Protein AF-A0A166YLJ1-F1 (afdb_monomer_lite)

Sequence (146 aa):
MNKVALLTSSTHEPGVTIRQRSDLIALFGPTFNLAVRFQRLVAVASSLLFVYGHLLATTTLTSTVVATRLLVAHSFYFFNATALALRKSLRLAWNSKEARRLRKKFFMEFATTILGPGGNMLIVLVFWPGWMLILGVLLFVRMLAG

Radius of gyration: 47.25 Å; chains: 1; bounding box: 95×51×121 Å

Foldseek 3Di:
DDDDDPDPPPPPDPPPPVVVVVVVCVVCVVVVVVVVVVVVVVVVVVVVCVVVVVVVVVVVVVVVVVVVVVVVVVCVVVVVVVVVVVVVVVVVVCPDPVVVVVVVVCVVVVVCCCVPPNVVVVVCVVPPCCVVVVVVVVVVVVVVVD

Secondary structure (DSSP, 8-state):
---------------SHHHHHHHHHHHHHHHHHHHHHHHHHHHHHHHHHHHHHHHHHHHHHHHHHHHHHHHHHHHHHHHHHHHHHHHHHHHHHHTSHHHHHHHHHHHHHHHHHHHSTHHHHHHHHHS-THHHHHHHHHHHHHHHT-

pLDDT: mean 76.62, std 13.89, range [36.5, 93.12]

Organism: NCBI:txid708197

Structure (mmCIF, N/CA/C/O backbone):
data_AF-A0A166YLJ1-F1
#
_entry.id   AF-A0A166YLJ1-F1
#
loop_
_atom_site.group_PDB
_atom_site.id
_atom_site.type_symbol
_atom_site.label_atom_id
_atom_site.label_alt_id
_atom_site.label_comp_id
_atom_site.label_asym_id
_atom_site.label_entity_id
_atom_site.label_seq_id
_atom_site.pdbx_PDB_ins_code
_atom_site.Cartn_x
_atom_site.Cartn_y
_atom_site.Cartn_z
_atom_site.occupancy
_atom_site.B_iso_or_equiv
_atom_site.auth_seq_id
_atom_site.auth_comp_id
_atom_site.auth_asym_id
_atom_site.auth_atom_id
_atom_site.pdbx_PDB_model_num
ATOM 1 N N . MET A 1 1 ? 55.273 -42.074 -88.399 1.00 43.31 1 MET A N 1
ATOM 2 C CA . MET A 1 1 ? 55.360 -42.116 -86.920 1.00 43.31 1 MET A CA 1
ATOM 3 C C . MET A 1 1 ? 55.454 -40.682 -86.410 1.00 43.31 1 MET A C 1
ATOM 5 O O . MET A 1 1 ? 56.077 -39.892 -87.104 1.00 43.31 1 MET A O 1
ATOM 9 N N . ASN A 1 2 ? 54.844 -40.400 -85.246 1.00 36.50 2 ASN A N 1
ATOM 10 C CA . ASN A 1 2 ? 54.596 -39.098 -84.573 1.00 36.50 2 ASN A CA 1
ATOM 11 C C . ASN A 1 2 ? 53.218 -38.507 -84.944 1.00 36.50 2 ASN A C 1
ATOM 13 O O . ASN A 1 2 ? 53.023 -38.074 -86.070 1.00 36.50 2 ASN A O 1
ATOM 17 N N . LYS A 1 3 ? 52.154 -38.679 -84.129 1.00 45.16 3 LYS A N 1
ATOM 18 C CA . LYS A 1 3 ? 51.865 -38.007 -82.831 1.00 45.16 3 LYS A CA 1
ATOM 19 C C . LYS A 1 3 ? 52.137 -36.501 -82.989 1.00 45.16 3 LYS A C 1
ATOM 21 O O . LYS A 1 3 ? 53.255 -36.133 -83.305 1.00 45.16 3 LYS A O 1
ATOM 26 N N . VAL A 1 4 ? 51.181 -35.593 -82.833 1.00 48.09 4 VAL A N 1
ATOM 27 C CA . VAL A 1 4 ? 50.552 -35.236 -81.558 1.00 48.09 4 VAL A CA 1
ATOM 28 C C . VAL A 1 4 ? 49.336 -34.347 -81.857 1.00 48.09 4 VAL A C 1
ATOM 30 O O . VAL A 1 4 ? 49.399 -33.450 -82.692 1.00 48.09 4 VAL A O 1
ATOM 33 N N . ALA A 1 5 ? 48.241 -34.611 -81.144 1.00 54.88 5 ALA A N 1
ATOM 34 C CA . ALA A 1 5 ? 47.062 -33.767 -81.052 1.00 54.88 5 ALA A CA 1
ATOM 35 C C . ALA A 1 5 ? 47.437 -32.364 -80.544 1.00 54.88 5 ALA A C 1
ATOM 37 O O . ALA A 1 5 ? 47.794 -32.197 -79.379 1.00 54.88 5 ALA A O 1
ATOM 38 N N . LEU A 1 6 ? 47.340 -31.354 -81.406 1.00 43.00 6 LEU A N 1
ATOM 39 C CA . LEU A 1 6 ? 47.349 -29.959 -80.980 1.00 43.00 6 LEU A CA 1
ATOM 40 C C . LEU A 1 6 ? 45.934 -29.601 -80.533 1.00 43.00 6 LEU A C 1
ATOM 42 O O . LEU A 1 6 ? 45.094 -29.149 -81.306 1.00 43.00 6 LEU A O 1
ATOM 46 N N . LEU A 1 7 ? 45.692 -29.889 -79.255 1.00 46.31 7 LEU A N 1
ATOM 47 C CA . LEU A 1 7 ? 44.625 -29.307 -78.459 1.00 46.31 7 LEU A CA 1
ATOM 48 C C . LEU A 1 7 ? 44.641 -27.796 -78.693 1.00 46.31 7 LEU A C 1
ATOM 50 O O . LEU A 1 7 ? 45.625 -27.118 -78.393 1.00 46.31 7 LEU A O 1
ATOM 54 N N . THR A 1 8 ? 43.552 -27.280 -79.248 1.00 50.25 8 THR A N 1
ATOM 55 C CA . THR A 1 8 ? 43.269 -25.853 -79.323 1.00 50.25 8 THR A CA 1
ATOM 56 C C . THR A 1 8 ? 43.169 -25.326 -77.893 1.00 50.25 8 THR A C 1
ATOM 58 O O . THR A 1 8 ? 42.120 -25.400 -77.253 1.00 50.25 8 THR A O 1
ATOM 61 N N . SER A 1 9 ? 44.300 -24.859 -77.366 1.00 42.72 9 SER A N 1
ATOM 62 C CA . SER A 1 9 ? 44.389 -24.099 -76.128 1.00 42.72 9 SER A CA 1
ATOM 63 C C . SER A 1 9 ? 43.589 -22.814 -76.314 1.00 42.72 9 SER A C 1
ATOM 65 O O . SER A 1 9 ? 44.045 -21.873 -76.958 1.00 42.72 9 SER A O 1
ATOM 67 N N . SER A 1 10 ? 42.370 -22.802 -75.781 1.00 43.38 10 SER A N 1
ATOM 68 C CA . SER A 1 10 ? 41.556 -21.606 -75.600 1.00 43.38 10 SER A CA 1
ATOM 69 C C . SER A 1 10 ? 42.304 -20.646 -74.674 1.00 43.38 10 SER A C 1
ATOM 71 O O . SER A 1 10 ? 42.206 -20.748 -73.451 1.00 43.38 10 SER A O 1
ATOM 73 N N . THR A 1 11 ? 43.051 -19.711 -75.255 1.00 44.69 11 THR A N 1
ATOM 74 C CA . THR A 1 11 ? 43.582 -18.536 -74.561 1.00 44.69 11 THR A CA 1
ATOM 75 C C . THR A 1 11 ? 42.408 -17.631 -74.196 1.00 44.69 11 THR A C 1
ATOM 77 O O . THR A 1 11 ? 42.073 -16.698 -74.917 1.00 44.69 11 THR A O 1
ATOM 80 N N . HIS A 1 12 ? 41.731 -17.945 -73.092 1.00 45.22 12 HIS A N 1
ATOM 81 C CA . HIS A 1 12 ? 40.787 -17.027 -72.475 1.00 45.22 12 HIS A CA 1
ATOM 82 C C . HIS A 1 12 ? 41.584 -16.150 -71.511 1.00 45.22 12 HIS A C 1
ATOM 84 O O . HIS A 1 12 ? 41.971 -16.588 -70.430 1.00 45.22 12 HIS A O 1
ATOM 90 N N . GLU A 1 13 ? 41.872 -14.918 -71.923 1.00 46.34 13 GLU A N 1
ATOM 91 C CA . GLU A 1 13 ? 42.492 -13.914 -71.061 1.00 46.34 13 GLU A CA 1
ATOM 92 C C . GLU A 1 13 ? 41.564 -13.628 -69.862 1.00 46.34 13 GLU A C 1
ATOM 94 O O . GLU A 1 13 ? 40.412 -13.224 -70.064 1.00 46.34 13 GLU A O 1
ATOM 99 N N . PRO A 1 14 ? 42.007 -13.804 -68.604 1.00 52.22 14 PRO A N 1
ATOM 100 C CA . PRO A 1 14 ? 41.252 -13.365 -67.437 1.00 52.22 14 PRO A CA 1
ATOM 101 C C . PRO A 1 14 ? 41.523 -11.869 -67.207 1.00 52.22 14 PRO A C 1
ATOM 103 O O . PRO A 1 14 ? 42.176 -11.483 -66.244 1.00 52.22 14 PRO A O 1
ATOM 106 N N . GLY A 1 15 ? 41.080 -11.017 -68.135 1.00 52.53 15 GLY A N 1
ATOM 107 C CA . GLY A 1 15 ? 41.439 -9.590 -68.145 1.00 52.53 15 GLY A CA 1
ATOM 108 C C . GLY A 1 15 ? 40.357 -8.605 -67.688 1.00 52.53 15 GLY A C 1
ATOM 109 O O . GLY A 1 15 ? 40.669 -7.443 -67.446 1.00 52.53 15 GLY A O 1
ATOM 110 N N . VAL A 1 16 ? 39.084 -9.010 -67.571 1.00 54.62 16 VAL A N 1
ATOM 111 C CA . VAL A 1 16 ? 37.972 -8.026 -67.617 1.00 54.62 16 VAL A CA 1
ATOM 112 C C . VAL A 1 16 ? 37.131 -7.920 -66.333 1.00 54.62 16 VAL A C 1
ATOM 114 O O . VAL A 1 16 ? 36.474 -6.906 -66.113 1.00 54.62 16 VAL A O 1
ATOM 117 N N . THR A 1 17 ? 37.188 -8.875 -65.401 1.00 54.00 17 THR A N 1
ATOM 118 C CA . THR A 1 17 ? 36.286 -8.859 -64.225 1.00 54.00 17 THR A CA 1
ATOM 119 C C . THR A 1 17 ? 36.759 -7.976 -63.062 1.00 54.00 17 THR A C 1
ATOM 121 O O . THR A 1 17 ? 35.948 -7.573 -62.226 1.00 54.00 17 THR A O 1
ATOM 124 N N . ILE A 1 18 ? 38.049 -7.626 -63.001 1.00 57.84 18 ILE A N 1
ATOM 125 C CA . ILE A 1 18 ? 38.613 -6.830 -61.895 1.00 57.84 18 ILE A CA 1
ATOM 126 C C . ILE A 1 18 ? 38.177 -5.361 -61.996 1.00 57.84 18 ILE A C 1
ATOM 128 O O . ILE A 1 18 ? 37.788 -4.769 -60.990 1.00 57.84 18 ILE A O 1
ATOM 132 N N . ARG A 1 19 ? 38.153 -4.795 -63.212 1.00 54.69 19 ARG A N 1
ATOM 133 C CA . ARG A 1 19 ? 37.840 -3.375 -63.448 1.00 54.69 19 ARG A CA 1
ATOM 134 C C . ARG A 1 19 ? 36.365 -3.034 -63.197 1.00 54.69 19 ARG A C 1
ATOM 136 O O . ARG A 1 19 ? 36.055 -2.001 -62.608 1.00 54.69 19 ARG A O 1
ATOM 143 N N . GLN A 1 20 ? 35.460 -3.941 -63.559 1.00 56.28 20 GLN A N 1
ATOM 144 C CA . GLN A 1 20 ? 34.022 -3.776 -63.335 1.00 56.28 20 GLN A CA 1
ATOM 145 C C . GLN A 1 20 ? 33.657 -3.858 -61.844 1.00 56.28 20 GLN A C 1
ATOM 147 O O . GLN A 1 20 ? 32.788 -3.132 -61.364 1.00 56.28 20 GLN A O 1
ATOM 152 N N . ARG A 1 21 ? 34.365 -4.700 -61.078 1.00 55.97 21 ARG A N 1
ATOM 153 C CA . ARG A 1 21 ? 34.197 -4.779 -59.623 1.00 55.97 21 ARG A CA 1
ATOM 154 C C . ARG A 1 21 ? 34.672 -3.498 -58.934 1.00 55.97 21 ARG A C 1
ATOM 156 O O . ARG A 1 21 ? 34.016 -3.048 -58.000 1.00 55.97 21 ARG A O 1
ATOM 163 N N . SER A 1 22 ? 35.767 -2.895 -59.396 1.00 60.28 22 SER A N 1
ATOM 164 C CA . SER A 1 22 ? 36.259 -1.621 -58.857 1.00 60.28 22 SER A CA 1
ATOM 165 C C . SER A 1 22 ? 35.328 -0.437 -59.136 1.00 60.28 22 SER A C 1
ATOM 167 O O . SER A 1 22 ? 35.163 0.382 -58.239 1.00 60.28 22 SER A O 1
ATOM 169 N N . ASP A 1 23 ? 34.653 -0.378 -60.290 1.00 63.97 23 ASP A N 1
ATOM 170 C CA . ASP A 1 23 ? 33.673 0.688 -60.579 1.00 63.97 23 ASP A CA 1
ATOM 171 C C . ASP A 1 23 ? 32.408 0.560 -59.721 1.00 63.97 23 ASP A C 1
ATOM 173 O O . ASP A 1 23 ? 31.900 1.552 -59.201 1.00 63.97 23 ASP A O 1
ATOM 177 N N . LEU A 1 24 ? 31.932 -0.668 -59.488 1.00 64.81 24 LEU A N 1
ATOM 178 C CA . LEU A 1 24 ? 30.820 -0.909 -58.566 1.00 64.81 24 LEU A CA 1
ATOM 179 C C . LEU A 1 24 ? 31.211 -0.566 -57.121 1.00 64.81 24 LEU A C 1
ATOM 181 O O . LEU A 1 24 ? 30.444 0.079 -56.414 1.00 64.81 24 LEU A O 1
ATOM 185 N N . ILE A 1 25 ? 32.418 -0.928 -56.679 1.00 66.19 25 ILE A N 1
ATOM 186 C CA . ILE A 1 25 ? 32.917 -0.554 -55.345 1.00 66.19 25 ILE A CA 1
ATOM 187 C C . ILE A 1 25 ? 33.106 0.969 -55.232 1.00 66.19 25 ILE A C 1
ATOM 189 O O . ILE A 1 25 ? 32.825 1.530 -54.175 1.00 66.19 25 ILE A O 1
ATOM 193 N N . ALA A 1 26 ? 33.518 1.654 -56.301 1.00 66.00 26 ALA A N 1
ATOM 194 C CA . ALA A 1 26 ? 33.640 3.111 -56.324 1.00 66.00 26 ALA A CA 1
ATOM 195 C C . ALA A 1 26 ? 32.272 3.817 -56.283 1.00 66.00 26 ALA A C 1
ATOM 197 O O . ALA A 1 26 ? 32.132 4.830 -55.598 1.00 66.00 26 ALA A O 1
ATOM 198 N N . LEU A 1 27 ? 31.253 3.263 -56.949 1.00 71.00 27 LEU A N 1
ATOM 199 C CA . LEU A 1 27 ? 29.887 3.796 -56.946 1.00 71.00 27 LEU A CA 1
ATOM 200 C C . LEU A 1 27 ? 29.158 3.535 -55.615 1.00 71.00 27 LEU A C 1
ATOM 202 O O . LEU A 1 27 ? 28.459 4.408 -55.100 1.00 71.00 27 LEU A O 1
ATOM 206 N N . PHE A 1 28 ? 29.325 2.339 -55.042 1.00 69.12 28 PHE A N 1
ATOM 207 C CA . PHE A 1 28 ? 28.654 1.932 -53.803 1.00 69.12 28 PHE A CA 1
ATOM 208 C C . PHE A 1 28 ? 29.431 2.295 -52.527 1.00 69.12 28 PHE A C 1
ATOM 210 O O . PHE A 1 28 ? 28.850 2.382 -51.448 1.00 69.12 28 PHE A O 1
ATOM 217 N N . GLY A 1 29 ? 30.737 2.543 -52.607 1.00 75.25 29 GLY A N 1
ATOM 218 C CA . GLY A 1 29 ? 31.564 2.925 -51.457 1.00 75.25 29 GLY A CA 1
ATOM 219 C C . GLY A 1 29 ? 31.026 4.137 -50.676 1.00 75.25 29 GLY A C 1
ATOM 220 O O . GLY A 1 29 ? 30.910 4.052 -49.448 1.00 75.25 29 GLY A O 1
ATOM 221 N N . PRO A 1 30 ? 30.633 5.243 -51.341 1.00 79.12 30 PRO A N 1
ATOM 222 C CA . PRO A 1 30 ? 30.051 6.411 -50.680 1.00 79.12 30 PRO A CA 1
ATOM 223 C C . PRO A 1 30 ? 28.716 6.111 -49.987 1.00 79.12 30 PRO A C 1
ATOM 225 O O . PRO A 1 30 ? 28.489 6.568 -48.865 1.00 79.12 30 PRO A O 1
ATOM 228 N N . THR A 1 31 ? 27.846 5.313 -50.616 1.00 80.06 31 THR A N 1
ATOM 229 C CA . THR A 1 31 ? 26.535 4.939 -50.061 1.00 80.06 31 THR A CA 1
ATOM 230 C C . THR A 1 31 ? 26.668 3.979 -48.882 1.00 80.06 31 THR A C 1
ATOM 232 O O . THR A 1 31 ? 25.995 4.177 -47.870 1.00 80.06 31 THR A O 1
ATOM 235 N N . PHE A 1 32 ? 27.596 3.018 -48.929 1.00 81.25 32 PHE A N 1
ATOM 236 C CA . PHE A 1 32 ? 27.924 2.174 -47.775 1.00 81.25 32 PHE A CA 1
ATOM 237 C C . PHE A 1 32 ? 28.507 2.984 -46.613 1.00 81.25 32 PHE A C 1
ATOM 239 O O . PHE A 1 32 ? 28.123 2.767 -45.465 1.00 81.25 32 PHE A O 1
ATOM 246 N N . ASN A 1 33 ? 29.386 3.954 -46.880 1.00 83.19 33 ASN A N 1
ATOM 247 C CA . ASN A 1 33 ? 29.939 4.816 -45.831 1.00 83.19 33 ASN A CA 1
ATOM 248 C C . ASN A 1 33 ? 28.833 5.640 -45.152 1.00 83.19 33 ASN A C 1
ATOM 250 O O . ASN A 1 33 ? 28.791 5.742 -43.925 1.00 83.19 33 ASN A O 1
ATOM 254 N N . LEU A 1 34 ? 27.889 6.163 -45.939 1.00 83.69 34 LEU A N 1
ATOM 255 C CA . LEU A 1 34 ? 26.718 6.870 -45.427 1.00 83.69 34 LEU A CA 1
ATOM 256 C C . LEU A 1 34 ? 25.827 5.949 -44.574 1.00 83.69 34 LEU A C 1
ATOM 258 O O . LEU A 1 34 ? 25.468 6.315 -43.455 1.00 83.69 34 LEU A O 1
ATOM 262 N N . ALA A 1 35 ? 25.532 4.738 -45.054 1.00 85.56 35 ALA A N 1
ATOM 263 C CA . ALA A 1 35 ? 24.737 3.750 -44.324 1.00 85.56 35 ALA A CA 1
ATOM 264 C C . ALA A 1 35 ? 25.391 3.354 -42.989 1.00 85.56 35 ALA A C 1
ATOM 266 O O . ALA A 1 35 ? 24.722 3.331 -41.957 1.00 85.56 35 ALA A O 1
ATOM 267 N N . VAL A 1 36 ? 26.710 3.138 -42.972 1.00 88.44 36 VAL A N 1
ATOM 268 C CA . VAL A 1 36 ? 27.469 2.825 -41.749 1.00 88.44 36 VAL A CA 1
ATOM 269 C C . VAL A 1 36 ? 27.458 3.999 -40.766 1.00 88.44 36 VAL A C 1
ATOM 271 O O . VAL A 1 36 ? 27.349 3.788 -39.556 1.00 88.44 36 VAL A O 1
ATOM 274 N N . ARG A 1 37 ? 27.527 5.246 -41.251 1.00 88.69 37 ARG A N 1
ATOM 275 C CA . ARG A 1 37 ? 27.404 6.442 -40.398 1.00 88.69 37 ARG A CA 1
ATOM 276 C C . ARG A 1 37 ? 26.017 6.547 -39.771 1.00 88.69 37 ARG A C 1
ATOM 278 O O . ARG A 1 37 ? 25.929 6.775 -38.566 1.00 88.69 37 ARG A O 1
ATOM 285 N N . PHE A 1 38 ? 24.956 6.327 -40.546 1.00 88.62 38 PHE A N 1
ATOM 286 C CA . PHE A 1 38 ? 23.592 6.299 -40.015 1.00 88.62 38 PHE A CA 1
ATOM 287 C C . PHE A 1 38 ? 23.396 5.163 -39.013 1.00 88.62 38 PHE A C 1
ATOM 289 O O . PHE A 1 38 ? 22.877 5.402 -37.927 1.00 88.62 38 PHE A O 1
ATOM 296 N N . GLN A 1 39 ? 23.887 3.961 -39.310 1.00 91.56 39 GLN A N 1
ATOM 297 C CA . GLN A 1 39 ? 23.826 2.832 -38.385 1.00 91.56 39 GLN A CA 1
ATOM 298 C C . GLN A 1 39 ? 24.571 3.130 -37.077 1.00 91.56 39 GLN A C 1
ATOM 300 O O . GLN A 1 39 ? 24.075 2.807 -36.000 1.00 91.56 39 GLN A O 1
ATOM 305 N N . ARG A 1 40 ? 25.727 3.804 -37.145 1.00 91.94 40 ARG A N 1
ATOM 306 C CA . ARG A 1 40 ? 26.473 4.236 -35.956 1.00 91.94 40 ARG A CA 1
ATOM 307 C C . ARG A 1 40 ? 25.712 5.297 -35.157 1.00 91.94 40 ARG A C 1
ATOM 309 O O . ARG A 1 40 ? 25.670 5.199 -33.936 1.00 91.94 40 ARG A O 1
ATOM 316 N N . LEU A 1 41 ? 25.098 6.279 -35.816 1.00 91.69 41 LEU A N 1
ATOM 317 C CA . LEU A 1 41 ? 24.283 7.301 -35.149 1.00 91.69 41 LEU A CA 1
ATOM 318 C C . LEU A 1 41 ? 23.060 6.689 -34.463 1.00 91.69 41 LEU A C 1
ATOM 320 O O . LEU A 1 41 ? 22.795 7.005 -33.307 1.00 91.69 41 LEU A O 1
ATOM 324 N N . VAL A 1 42 ? 22.363 5.773 -35.137 1.00 93.00 42 VAL A N 1
ATOM 325 C CA . VAL A 1 42 ? 21.225 5.039 -34.567 1.00 93.00 42 VAL A CA 1
ATOM 326 C C . VAL A 1 42 ? 21.675 4.183 -33.385 1.00 93.00 42 VAL A C 1
ATOM 328 O O . VAL A 1 42 ? 21.027 4.205 -32.343 1.00 93.00 42 VAL A O 1
ATOM 331 N N . ALA A 1 43 ? 22.814 3.494 -33.497 1.00 91.50 43 ALA A N 1
ATOM 332 C CA . ALA A 1 43 ? 23.368 2.709 -32.399 1.00 91.50 43 ALA A CA 1
ATOM 333 C C . ALA A 1 43 ? 23.679 3.585 -31.173 1.00 91.50 43 ALA A C 1
ATOM 335 O O . ALA A 1 43 ? 23.272 3.243 -30.064 1.00 91.50 43 ALA A O 1
ATOM 336 N N . VAL A 1 44 ? 24.316 4.745 -31.365 1.00 93.12 44 VAL A N 1
ATOM 337 C CA . VAL A 1 44 ? 24.617 5.693 -30.276 1.00 93.12 44 VAL A CA 1
ATOM 338 C C . VAL A 1 44 ? 23.343 6.302 -29.683 1.00 93.12 44 VAL A C 1
ATOM 340 O O . VAL A 1 44 ? 23.210 6.389 -28.467 1.00 93.12 44 VAL A O 1
ATOM 343 N N . ALA A 1 45 ? 22.375 6.689 -30.513 1.00 91.19 45 ALA A N 1
ATOM 344 C CA . ALA A 1 45 ? 21.103 7.222 -30.031 1.00 91.19 45 ALA A CA 1
ATOM 345 C C . ALA A 1 45 ? 20.325 6.174 -29.219 1.00 91.19 45 ALA A C 1
ATOM 347 O O . ALA A 1 45 ? 19.796 6.483 -28.151 1.00 91.19 45 ALA A O 1
ATOM 348 N N . SER A 1 46 ? 20.299 4.924 -29.690 1.00 90.00 46 SER A N 1
ATOM 349 C CA . SER A 1 46 ? 19.626 3.817 -29.005 1.00 90.00 46 SER A CA 1
ATOM 350 C C . SER A 1 46 ? 20.285 3.466 -27.669 1.00 90.00 46 SER A C 1
ATOM 352 O O . SER A 1 46 ? 19.579 3.244 -26.686 1.00 90.00 46 SER A O 1
ATOM 354 N N . SER A 1 47 ? 21.621 3.484 -27.592 1.00 89.69 47 SER A N 1
ATOM 355 C CA . SER A 1 47 ? 22.335 3.209 -26.343 1.00 89.69 47 SER A CA 1
ATOM 356 C C . SER A 1 47 ? 22.132 4.326 -25.322 1.00 89.69 47 SER A C 1
ATOM 358 O O . SER A 1 47 ? 21.886 4.039 -24.152 1.00 89.69 47 SER A O 1
ATOM 360 N N . LEU A 1 48 ? 22.140 5.589 -25.758 1.00 91.38 48 LEU A N 1
ATOM 361 C CA . LEU A 1 48 ? 21.826 6.727 -24.893 1.00 91.38 48 LEU A CA 1
ATOM 362 C C . LEU A 1 48 ? 20.389 6.650 -24.371 1.00 91.38 48 LEU A C 1
ATOM 364 O O . LEU A 1 48 ? 20.182 6.769 -23.166 1.00 91.38 48 LEU A O 1
ATOM 368 N N . LEU A 1 49 ? 19.406 6.387 -25.238 1.00 92.19 49 LEU A N 1
ATOM 369 C CA . LEU A 1 49 ? 18.008 6.208 -24.830 1.00 92.19 49 LEU A CA 1
ATOM 370 C C . LEU A 1 49 ? 17.849 5.082 -23.806 1.00 92.19 49 LEU A C 1
ATOM 372 O O . LEU A 1 49 ? 17.117 5.245 -22.831 1.00 92.19 49 LEU A O 1
ATOM 376 N N . PHE A 1 50 ? 18.558 3.968 -23.991 1.00 93.12 50 PHE A N 1
ATOM 377 C CA . PHE A 1 50 ? 18.520 2.854 -23.050 1.00 93.12 50 PHE A CA 1
ATOM 378 C C . PHE A 1 50 ? 19.108 3.233 -21.685 1.00 93.12 50 PHE A C 1
ATOM 380 O O . PHE A 1 50 ? 18.489 2.970 -20.655 1.00 93.12 50 PHE A O 1
ATOM 387 N N . VAL A 1 51 ? 20.264 3.905 -21.663 1.00 93.06 51 VAL A N 1
ATOM 388 C CA . VAL A 1 51 ? 20.908 4.350 -20.417 1.00 93.06 51 VAL A CA 1
ATOM 389 C C . VAL A 1 51 ? 20.047 5.383 -19.690 1.00 93.06 51 VAL A C 1
ATOM 391 O O . VAL A 1 51 ? 19.782 5.222 -18.499 1.00 93.06 51 VAL A O 1
ATOM 394 N N . TYR A 1 52 ? 19.556 6.410 -20.388 1.00 92.44 52 TYR A N 1
ATOM 395 C CA . TYR A 1 52 ? 18.686 7.425 -19.789 1.00 92.44 52 TYR A CA 1
ATOM 396 C C . TYR A 1 52 ? 17.355 6.838 -19.318 1.00 92.44 52 TYR A C 1
ATOM 398 O O . TYR A 1 52 ? 16.911 7.157 -18.216 1.00 92.44 52 TYR A O 1
ATOM 406 N N . GLY A 1 53 ? 16.745 5.948 -20.104 1.00 90.12 53 GLY A N 1
ATOM 407 C CA . GLY A 1 53 ? 15.524 5.246 -19.716 1.00 90.12 53 GLY A CA 1
ATOM 408 C C . GLY A 1 53 ? 15.730 4.393 -18.466 1.00 90.12 53 GLY A C 1
ATOM 409 O O . GLY A 1 53 ? 14.917 4.442 -17.545 1.00 90.12 53 GLY A O 1
ATOM 410 N N . HIS A 1 54 ? 16.851 3.673 -18.379 1.00 91.06 54 HIS A N 1
ATOM 411 C CA . HIS A 1 54 ? 17.191 2.873 -17.206 1.00 91.06 54 HIS A CA 1
ATOM 412 C C . HIS A 1 54 ? 17.455 3.738 -15.962 1.00 91.06 54 HIS A C 1
ATOM 414 O O . HIS A 1 54 ? 16.961 3.433 -14.875 1.00 91.06 54 HIS A O 1
ATOM 420 N N . LEU A 1 55 ? 18.176 4.852 -16.107 1.00 89.00 55 LEU A N 1
ATOM 421 C CA . LEU A 1 55 ? 18.399 5.808 -15.017 1.00 89.00 55 LEU A CA 1
ATOM 422 C C . LEU A 1 55 ? 17.087 6.450 -14.544 1.00 89.00 55 LEU A C 1
ATOM 424 O O . LEU A 1 55 ? 16.847 6.576 -13.343 1.00 89.00 55 LEU A O 1
ATOM 428 N N . LEU A 1 56 ? 16.193 6.808 -15.465 1.00 91.81 56 LEU A N 1
ATOM 429 C CA . LEU A 1 56 ? 14.889 7.365 -15.111 1.00 91.81 56 LEU A CA 1
ATOM 430 C C . LEU A 1 56 ? 14.004 6.321 -14.411 1.00 91.81 56 LEU A C 1
ATOM 432 O O . LEU A 1 56 ? 13.369 6.617 -13.401 1.00 91.81 56 LEU A O 1
ATOM 436 N N . ALA A 1 57 ? 13.997 5.076 -14.888 1.00 88.81 57 ALA A N 1
ATOM 437 C CA . ALA A 1 57 ? 13.249 3.989 -14.260 1.00 88.81 57 ALA A CA 1
ATOM 438 C C . ALA A 1 57 ? 13.764 3.687 -12.842 1.00 88.81 57 ALA A C 1
ATOM 440 O O . ALA A 1 57 ? 12.987 3.562 -11.901 1.00 88.81 57 ALA A O 1
ATOM 441 N N . THR A 1 58 ? 15.079 3.624 -12.649 1.00 86.94 58 THR A N 1
ATOM 442 C CA . THR A 1 58 ? 15.673 3.350 -11.329 1.00 86.94 58 THR A CA 1
ATOM 443 C C . THR A 1 58 ? 15.454 4.496 -10.336 1.00 86.94 58 THR A C 1
ATOM 445 O O . THR A 1 58 ? 15.128 4.253 -9.171 1.00 86.94 58 THR A O 1
ATOM 448 N N . THR A 1 59 ? 15.550 5.751 -10.778 1.00 86.81 59 THR A N 1
ATOM 449 C CA . THR A 1 59 ? 15.280 6.930 -9.928 1.00 86.81 59 THR A CA 1
ATOM 450 C C . THR A 1 59 ? 13.797 7.075 -9.570 1.00 86.81 59 THR A C 1
ATOM 452 O O . THR A 1 59 ? 13.451 7.387 -8.427 1.00 86.81 59 THR A O 1
ATOM 455 N N . THR A 1 60 ? 12.889 6.784 -10.501 1.00 86.31 60 THR A N 1
ATOM 456 C CA . THR A 1 60 ? 11.441 6.760 -10.223 1.00 86.31 60 THR A CA 1
ATOM 457 C C . THR A 1 60 ? 11.053 5.600 -9.303 1.00 86.31 60 THR A C 1
ATOM 459 O O . THR A 1 60 ? 10.295 5.794 -8.354 1.00 86.31 60 THR A O 1
ATOM 462 N N . LEU A 1 61 ? 11.623 4.406 -9.481 1.00 83.50 61 LEU A N 1
ATOM 463 C CA . LEU A 1 61 ? 11.380 3.273 -8.579 1.00 83.50 61 LEU A CA 1
ATOM 464 C C . LEU A 1 61 ? 11.905 3.537 -7.161 1.00 83.50 61 LEU A C 1
ATOM 466 O O . LEU A 1 61 ? 11.215 3.282 -6.179 1.00 83.50 61 LEU A O 1
ATOM 470 N N . THR A 1 62 ? 13.103 4.097 -7.022 1.00 84.62 62 THR A N 1
ATOM 471 C CA . THR A 1 62 ? 13.656 4.425 -5.696 1.00 84.62 62 THR A CA 1
ATOM 472 C C . THR A 1 62 ? 12.860 5.523 -4.991 1.00 84.62 62 THR A C 1
ATOM 474 O O . THR A 1 62 ? 12.520 5.371 -3.817 1.00 84.62 62 THR A O 1
ATOM 477 N N . SER A 1 63 ? 12.492 6.594 -5.697 1.00 81.25 63 SER A N 1
ATOM 478 C CA . SER A 1 63 ? 11.672 7.673 -5.125 1.00 81.25 63 SER A CA 1
ATOM 479 C C . SER A 1 63 ? 10.266 7.206 -4.738 1.00 81.25 63 SER A C 1
ATOM 481 O O . SER A 1 63 ? 9.793 7.542 -3.650 1.00 81.25 63 SER A O 1
ATOM 483 N N . THR A 1 64 ? 9.619 6.371 -5.555 1.00 83.50 64 THR A N 1
ATOM 484 C CA . THR A 1 64 ? 8.301 5.794 -5.233 1.00 83.50 64 THR A CA 1
ATOM 485 C C . THR A 1 64 ? 8.359 4.858 -4.027 1.00 83.50 64 THR A C 1
ATOM 487 O O . THR A 1 64 ? 7.469 4.918 -3.176 1.00 83.50 64 THR A O 1
ATOM 490 N N . VAL A 1 65 ? 9.416 4.051 -3.879 1.00 87.88 65 VAL A N 1
ATOM 491 C CA . VAL A 1 65 ? 9.622 3.197 -2.693 1.00 87.88 65 VAL A CA 1
ATOM 492 C C . VAL A 1 65 ? 9.828 4.032 -1.426 1.00 87.88 65 VAL A C 1
ATOM 494 O O . VAL A 1 65 ? 9.274 3.709 -0.373 1.00 87.88 65 VAL A O 1
ATOM 497 N N . VAL A 1 66 ? 10.590 5.125 -1.496 1.00 87.06 66 VAL A N 1
ATOM 498 C CA . VAL A 1 66 ? 10.780 6.020 -0.342 1.00 87.06 66 VAL A CA 1
ATOM 499 C C . VAL A 1 66 ? 9.469 6.720 0.027 1.00 87.06 66 VAL A C 1
ATOM 501 O O . VAL A 1 66 ? 9.081 6.713 1.197 1.00 87.06 66 VAL A O 1
ATOM 504 N N . ALA A 1 67 ? 8.748 7.261 -0.959 1.00 83.88 67 ALA A N 1
ATOM 505 C CA . ALA A 1 67 ? 7.470 7.935 -0.743 1.00 83.88 67 ALA A CA 1
ATOM 506 C C . ALA A 1 67 ? 6.410 6.992 -0.151 1.00 83.88 67 ALA A C 1
ATOM 508 O O . ALA A 1 67 ? 5.728 7.353 0.808 1.00 83.88 67 ALA A O 1
ATOM 509 N N . THR A 1 68 ? 6.306 5.761 -0.662 1.00 84.50 68 THR A N 1
ATOM 510 C CA . THR A 1 68 ? 5.380 4.752 -0.121 1.00 84.50 68 THR A CA 1
ATOM 511 C C . THR A 1 68 ? 5.740 4.352 1.304 1.00 84.50 68 THR A C 1
ATOM 513 O O . THR A 1 68 ? 4.848 4.271 2.145 1.00 84.50 68 THR A O 1
ATOM 516 N N . ARG A 1 69 ? 7.026 4.175 1.634 1.00 85.81 69 ARG A N 1
ATOM 517 C CA . ARG A 1 69 ? 7.449 3.889 3.017 1.00 85.81 69 ARG A CA 1
ATOM 518 C C . ARG A 1 69 ? 7.108 5.026 3.980 1.00 85.81 69 ARG A C 1
ATOM 520 O O . ARG A 1 69 ? 6.613 4.756 5.073 1.00 85.81 69 ARG A O 1
ATOM 527 N N . LEU A 1 70 ? 7.329 6.276 3.575 1.00 87.81 70 LEU A N 1
ATOM 528 C CA . LEU A 1 70 ? 6.966 7.448 4.378 1.00 87.81 70 LEU A CA 1
ATOM 529 C C . LEU A 1 70 ? 5.452 7.549 4.576 1.00 87.81 70 LEU A C 1
ATOM 531 O O . LEU A 1 70 ? 4.999 7.778 5.697 1.00 87.81 70 LEU A O 1
ATOM 535 N N . LEU A 1 71 ? 4.669 7.314 3.521 1.00 86.44 71 LEU A N 1
ATOM 536 C CA . LEU A 1 71 ? 3.211 7.315 3.595 1.00 86.44 71 LEU A CA 1
ATOM 537 C C . LEU A 1 71 ? 2.692 6.207 4.520 1.00 86.44 71 LEU A C 1
ATOM 539 O O . LEU A 1 71 ? 1.831 6.467 5.358 1.00 86.44 71 LEU A O 1
ATOM 543 N N . VAL A 1 72 ? 3.242 4.993 4.423 1.00 87.50 72 VAL A N 1
ATOM 544 C CA . VAL A 1 72 ? 2.878 3.872 5.302 1.00 87.50 72 VAL A CA 1
ATOM 545 C C . VAL A 1 72 ? 3.212 4.202 6.753 1.00 87.50 72 VAL A C 1
ATOM 547 O O . VAL A 1 72 ? 2.336 4.080 7.608 1.00 87.50 72 VAL A O 1
ATOM 550 N N . ALA A 1 73 ? 4.419 4.698 7.036 1.00 86.81 73 ALA A N 1
ATOM 551 C CA . ALA A 1 73 ? 4.796 5.105 8.386 1.00 86.81 73 ALA A CA 1
ATOM 552 C C . ALA A 1 73 ? 3.849 6.188 8.926 1.00 86.81 73 ALA A C 1
ATOM 554 O O . ALA A 1 73 ? 3.276 6.030 10.005 1.00 86.81 73 ALA A O 1
ATOM 555 N N . HIS A 1 74 ? 3.611 7.249 8.153 1.00 85.88 74 HIS A N 1
ATOM 556 C CA . HIS A 1 74 ? 2.729 8.343 8.551 1.00 85.88 74 HIS A CA 1
ATOM 557 C C . HIS A 1 74 ? 1.285 7.871 8.777 1.00 85.88 74 HIS A C 1
ATOM 559 O O . HIS A 1 74 ? 0.654 8.247 9.766 1.00 85.88 74 HIS A O 1
ATOM 565 N N . SER A 1 75 ? 0.764 7.011 7.900 1.00 80.38 75 SER A N 1
ATOM 566 C CA . SER A 1 75 ? -0.577 6.438 8.036 1.00 80.38 75 SER A CA 1
ATOM 567 C C . SER A 1 75 ? -0.697 5.567 9.287 1.00 80.38 75 SER A C 1
ATOM 569 O O . SER A 1 75 ? -1.690 5.666 10.001 1.00 80.38 75 SER A O 1
ATOM 571 N N . PHE A 1 76 ? 0.339 4.791 9.618 1.00 84.94 76 PHE A N 1
ATOM 572 C CA . PHE A 1 76 ? 0.375 3.963 10.820 1.00 84.94 76 PHE A CA 1
ATOM 573 C C . PHE A 1 76 ? 0.402 4.814 12.094 1.00 84.94 76 PHE A C 1
ATOM 575 O O . PHE A 1 76 ? -0.356 4.549 13.030 1.00 84.94 76 PHE A O 1
ATOM 582 N N . TYR A 1 77 ? 1.220 5.871 12.128 1.00 84.25 77 TYR A N 1
ATOM 583 C CA . TYR A 1 77 ? 1.245 6.807 13.255 1.00 84.25 77 TYR A CA 1
ATOM 584 C C . TYR A 1 77 ? -0.095 7.530 13.420 1.00 84.25 77 TYR A C 1
ATOM 586 O O . TYR A 1 77 ? -0.631 7.572 14.530 1.00 84.25 77 TYR A O 1
ATOM 594 N N . PHE A 1 78 ? -0.670 8.043 12.329 1.00 86.69 78 PHE A N 1
ATOM 595 C CA . PHE A 1 78 ? -1.960 8.731 12.357 1.00 86.69 78 PHE A CA 1
ATOM 596 C C . PHE A 1 78 ? -3.100 7.799 12.782 1.00 86.69 78 PHE A C 1
ATOM 598 O O . PHE A 1 78 ? -3.908 8.165 13.639 1.00 86.69 78 PHE A O 1
ATOM 605 N N . PHE A 1 79 ? -3.146 6.578 12.243 1.00 84.25 79 PHE A N 1
ATOM 606 C CA . PHE A 1 79 ? -4.161 5.581 12.583 1.00 84.25 79 PHE A CA 1
ATOM 607 C C . PHE A 1 79 ? -4.065 5.152 14.046 1.00 84.25 79 PHE A C 1
ATOM 609 O O . PHE A 1 79 ? -5.073 5.092 14.744 1.00 84.25 79 PHE A O 1
ATOM 616 N N . ASN A 1 80 ? -2.858 4.915 14.560 1.00 79.44 80 ASN A N 1
ATOM 617 C CA . ASN A 1 80 ? -2.692 4.564 15.968 1.00 79.44 80 ASN A CA 1
ATOM 618 C C . ASN A 1 80 ? -3.061 5.724 16.893 1.00 79.44 80 ASN A C 1
ATOM 620 O O . ASN A 1 80 ? -3.736 5.502 17.898 1.00 79.44 80 ASN A O 1
ATOM 624 N N . ALA A 1 81 ? -2.670 6.955 16.554 1.00 82.12 81 ALA A N 1
ATOM 625 C CA . ALA A 1 81 ? -3.027 8.137 17.332 1.00 82.12 81 ALA A CA 1
ATOM 626 C C . ALA A 1 81 ? -4.549 8.349 17.374 1.00 82.12 81 ALA A C 1
ATOM 628 O O . ALA A 1 81 ? -5.120 8.529 18.453 1.00 82.12 81 ALA A O 1
ATOM 629 N N . THR A 1 82 ? -5.220 8.254 16.224 1.00 83.12 82 THR A N 1
ATOM 630 C CA . THR A 1 82 ? -6.685 8.354 16.136 1.00 83.12 82 THR A CA 1
ATOM 631 C C . THR A 1 82 ? -7.374 7.191 16.842 1.00 83.12 82 THR A C 1
ATOM 633 O O . THR A 1 82 ? -8.289 7.433 17.624 1.00 83.12 82 THR A O 1
ATOM 636 N N . ALA A 1 83 ? -6.908 5.950 16.683 1.00 84.25 83 ALA A N 1
ATOM 637 C CA . ALA A 1 83 ? -7.453 4.791 17.389 1.00 84.25 83 ALA A CA 1
ATOM 638 C C . ALA A 1 83 ? -7.294 4.906 18.915 1.00 84.25 83 ALA A C 1
ATOM 640 O O . ALA A 1 83 ? -8.215 4.571 19.661 1.00 84.25 83 ALA A O 1
ATOM 641 N N . LEU A 1 84 ? -6.155 5.4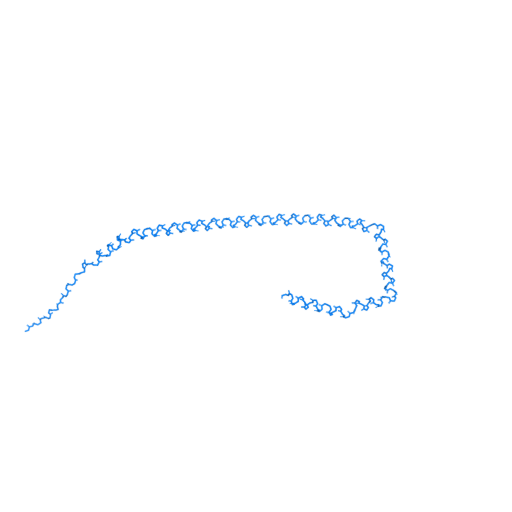07 19.404 1.00 85.50 84 LEU A N 1
ATOM 642 C CA . LEU A 1 84 ? -5.926 5.682 20.827 1.00 85.50 84 LEU A CA 1
ATOM 643 C C . LEU A 1 84 ? -6.848 6.790 21.343 1.00 85.50 84 LEU A C 1
ATOM 645 O O . LEU A 1 84 ? -7.418 6.643 22.427 1.00 85.50 84 LEU A O 1
ATOM 649 N N . ALA A 1 85 ? -7.026 7.868 20.578 1.00 84.12 85 ALA A N 1
ATOM 650 C CA . ALA A 1 85 ? -7.945 8.951 20.917 1.00 84.12 85 ALA A CA 1
ATOM 651 C C . ALA A 1 85 ? -9.399 8.458 20.966 1.00 84.12 85 ALA A C 1
ATOM 653 O O . ALA A 1 85 ? -10.092 8.707 21.954 1.00 84.12 85 ALA A O 1
ATOM 654 N N . LEU A 1 86 ? -9.824 7.675 19.969 1.00 85.12 86 LEU A N 1
ATOM 655 C CA . LEU A 1 86 ? -11.150 7.062 19.924 1.00 85.12 86 LEU A CA 1
ATOM 656 C C . LEU A 1 86 ? -11.351 6.103 21.096 1.00 85.12 86 LEU A C 1
ATOM 658 O O . LEU A 1 86 ? -12.377 6.132 21.759 1.00 85.12 86 LEU A O 1
ATOM 662 N N . ARG A 1 87 ? -10.358 5.264 21.409 1.00 82.00 87 ARG A N 1
ATOM 663 C CA . ARG A 1 87 ? -10.418 4.359 22.566 1.00 82.00 87 ARG A CA 1
ATOM 664 C C . ARG A 1 87 ? -10.511 5.123 23.878 1.00 82.00 87 ARG A C 1
ATOM 666 O O . ARG A 1 87 ? -11.221 4.677 24.775 1.00 82.00 87 ARG A O 1
ATOM 673 N N . LYS A 1 88 ? -9.805 6.248 24.016 1.00 82.69 88 LYS A N 1
ATOM 674 C CA . LYS A 1 88 ? -9.914 7.113 25.197 1.00 82.69 88 LYS A CA 1
ATOM 675 C C . LYS A 1 88 ? -11.307 7.732 25.297 1.00 82.69 88 LYS A C 1
ATOM 677 O O . LYS A 1 88 ? -11.903 7.642 26.368 1.00 82.69 88 LYS A O 1
ATOM 682 N N . SER A 1 89 ? -11.850 8.288 24.214 1.00 79.75 89 SER A N 1
ATOM 683 C CA . SER A 1 89 ? -13.199 8.871 24.215 1.00 79.75 89 SER A CA 1
ATOM 684 C C . SER A 1 89 ? -14.277 7.814 24.457 1.00 79.75 89 SER A C 1
ATOM 686 O O . SER A 1 89 ? -15.139 8.013 25.308 1.00 79.75 89 SER A O 1
ATOM 688 N N . LEU A 1 90 ? -14.167 6.644 23.824 1.00 82.88 90 LEU A N 1
ATOM 689 C CA . LEU A 1 90 ? -15.020 5.481 24.069 1.00 82.88 90 LEU A CA 1
ATOM 690 C C . LEU A 1 90 ? -14.916 5.006 25.514 1.00 82.88 90 LEU A C 1
ATOM 692 O O . LEU A 1 90 ? -15.937 4.721 26.119 1.00 82.88 90 LEU A O 1
ATOM 696 N N . ARG A 1 91 ? -13.719 4.948 26.107 1.00 80.25 91 ARG A N 1
ATOM 697 C CA . ARG A 1 91 ? -13.546 4.554 27.515 1.00 80.25 91 ARG A CA 1
ATOM 698 C C . ARG A 1 91 ? -14.191 5.562 28.464 1.00 80.25 91 ARG A C 1
ATOM 700 O O . ARG A 1 91 ? -14.811 5.157 29.445 1.00 80.25 91 ARG A O 1
ATOM 707 N N . LEU A 1 92 ? -14.070 6.856 28.174 1.00 80.56 92 LEU A N 1
ATOM 708 C CA . LEU A 1 92 ? -14.730 7.915 28.940 1.00 80.56 92 LEU A CA 1
ATOM 709 C C . LEU A 1 92 ? -16.257 7.826 28.803 1.00 80.56 92 LEU A C 1
ATOM 711 O O . LEU A 1 92 ? -16.959 7.811 29.814 1.00 80.56 92 LEU A O 1
ATOM 715 N N . ALA A 1 93 ? -16.765 7.657 27.582 1.00 81.00 93 ALA A N 1
ATOM 716 C CA . ALA A 1 93 ? -18.185 7.442 27.313 1.00 81.00 93 ALA A CA 1
ATOM 717 C C . ALA A 1 93 ? -18.708 6.146 27.964 1.00 81.00 93 ALA A C 1
ATOM 719 O O . ALA A 1 93 ? -19.798 6.129 28.532 1.00 81.00 93 ALA A O 1
ATOM 720 N N . TRP A 1 94 ? -17.911 5.077 27.973 1.00 79.56 94 TRP A N 1
ATOM 721 C CA . TRP A 1 94 ? -18.232 3.784 28.588 1.00 79.56 94 TRP A CA 1
ATOM 722 C C . TRP A 1 94 ? -18.269 3.833 30.120 1.00 79.56 94 TRP A C 1
ATOM 724 O O . TRP A 1 94 ? -19.025 3.096 30.763 1.00 79.56 94 TRP A O 1
ATOM 734 N N . ASN A 1 95 ? -17.468 4.719 30.717 1.00 79.56 95 ASN A N 1
ATOM 735 C CA . ASN A 1 95 ? -17.472 4.991 32.153 1.00 79.56 95 ASN A CA 1
ATOM 736 C C . ASN A 1 95 ? -18.567 5.979 32.583 1.00 79.56 95 ASN A C 1
ATOM 738 O O . ASN A 1 95 ? -18.728 6.213 33.784 1.00 79.56 95 ASN A O 1
ATOM 742 N N . SER A 1 96 ? -19.347 6.523 31.645 1.00 82.31 96 SER A N 1
ATOM 743 C CA . SER A 1 96 ? -20.479 7.393 31.962 1.00 82.31 96 SER A CA 1
ATOM 744 C C . SER A 1 96 ? -21.579 6.660 32.746 1.00 82.31 96 SER A C 1
ATOM 746 O O . SER A 1 96 ? -21.739 5.433 32.682 1.00 82.31 96 SER A O 1
ATOM 748 N N . LYS A 1 97 ? -22.376 7.433 33.497 1.00 79.88 97 LYS A N 1
ATOM 749 C CA . LYS A 1 97 ? -23.524 6.911 34.257 1.00 79.88 97 LYS A CA 1
ATOM 750 C C . LYS A 1 97 ? -24.562 6.255 33.338 1.00 79.88 97 LYS A C 1
ATOM 752 O O . LYS A 1 97 ? -25.123 5.227 33.714 1.00 79.88 97 LYS A O 1
ATOM 757 N N . GLU A 1 98 ? -24.743 6.783 32.130 1.00 78.75 98 GLU A N 1
ATOM 758 C CA . GLU A 1 98 ? -25.679 6.252 31.136 1.00 78.75 98 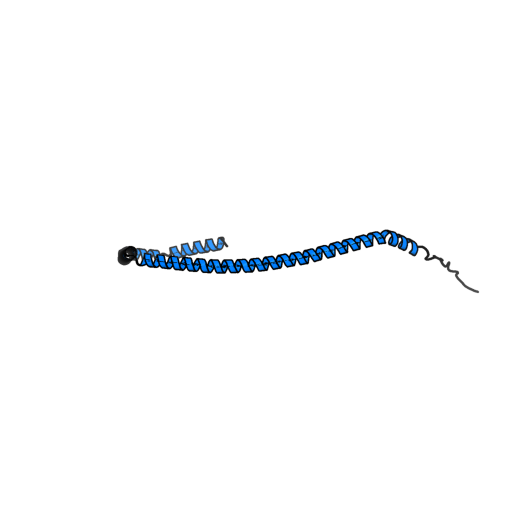GLU A CA 1
ATOM 759 C C . GLU A 1 98 ? -25.232 4.894 30.587 1.00 78.75 98 GLU A C 1
ATOM 761 O O . GLU A 1 98 ? -26.014 3.947 30.592 1.00 78.75 98 GLU A O 1
ATOM 766 N N . ALA A 1 99 ? -23.950 4.721 30.251 1.00 75.38 99 ALA A N 1
ATOM 767 C CA . ALA A 1 99 ? -23.421 3.419 29.829 1.00 75.38 99 ALA A CA 1
ATOM 768 C C . ALA A 1 99 ? -23.488 2.358 30.947 1.00 75.38 99 ALA A C 1
ATOM 770 O O . ALA A 1 99 ? -23.672 1.164 30.688 1.00 75.38 99 ALA A O 1
ATOM 771 N N . ARG A 1 100 ? -23.365 2.768 32.219 1.00 80.62 100 ARG A N 1
ATOM 772 C CA . ARG A 1 100 ? -23.556 1.871 33.373 1.00 80.62 100 ARG A CA 1
ATOM 773 C C . ARG A 1 100 ? -25.027 1.482 33.559 1.00 80.62 100 ARG A C 1
ATOM 775 O O . ARG A 1 100 ? -25.300 0.324 33.876 1.00 80.62 100 ARG A O 1
ATOM 782 N N . ARG A 1 101 ? -25.962 2.417 33.358 1.00 82.50 101 ARG A N 1
ATOM 783 C CA . ARG A 1 101 ? -27.412 2.154 33.390 1.00 82.50 101 ARG A CA 1
ATOM 784 C C . ARG A 1 101 ? -27.838 1.239 32.250 1.00 82.50 101 ARG A C 1
ATOM 786 O O . ARG A 1 101 ? -28.492 0.238 32.521 1.00 82.50 101 ARG A O 1
ATOM 793 N N . LEU A 1 102 ? -27.393 1.523 31.027 1.00 82.31 102 LEU A N 1
ATOM 794 C CA . LEU A 1 102 ? -27.617 0.667 29.864 1.00 82.31 102 LEU A CA 1
ATOM 795 C C . LEU A 1 102 ? -27.095 -0.742 30.117 1.00 82.31 102 LEU A C 1
ATOM 797 O O . LEU A 1 102 ? -27.843 -1.683 29.917 1.00 82.31 102 LEU A O 1
ATOM 801 N N . ARG A 1 103 ? -25.880 -0.911 30.659 1.00 81.56 103 ARG A N 1
ATOM 802 C CA . ARG A 1 103 ? -25.381 -2.247 31.033 1.00 81.56 103 ARG A CA 1
ATOM 803 C C . ARG A 1 103 ? -26.291 -2.963 32.015 1.00 81.56 103 ARG A C 1
ATOM 805 O O . ARG A 1 103 ? -26.609 -4.118 31.785 1.00 81.56 103 ARG A O 1
ATOM 812 N N . LYS A 1 104 ? -26.708 -2.309 33.101 1.00 82.75 104 LYS A N 1
ATOM 813 C CA . LYS A 1 104 ? -27.609 -2.941 34.077 1.00 82.75 104 LYS A CA 1
ATOM 814 C C . LYS A 1 104 ? -28.956 -3.302 33.452 1.00 82.75 104 LYS A C 1
ATOM 816 O O . LYS A 1 104 ? -29.468 -4.373 33.740 1.00 82.75 104 LYS A O 1
ATOM 821 N N . LYS A 1 105 ? -29.490 -2.442 32.581 1.00 84.25 105 LYS A N 1
ATOM 822 C CA . LYS A 1 105 ? -30.740 -2.686 31.859 1.00 84.25 105 LYS A CA 1
ATOM 823 C C . LYS A 1 105 ? -30.600 -3.840 30.868 1.00 84.25 105 LYS A C 1
ATOM 825 O O . LYS A 1 105 ? -31.399 -4.756 30.930 1.00 84.25 105 LYS A O 1
ATOM 830 N N . PHE A 1 106 ? -29.536 -3.862 30.067 1.00 81.69 106 PHE A N 1
ATOM 831 C CA . PHE A 1 106 ? -29.214 -4.974 29.175 1.00 81.69 106 PHE A CA 1
ATOM 832 C C . PHE A 1 106 ? -28.985 -6.271 29.938 1.00 81.69 106 PHE A C 1
ATOM 834 O O . PHE A 1 106 ? -29.496 -7.289 29.517 1.00 81.69 106 PHE A O 1
ATOM 841 N N . PHE A 1 107 ? -28.261 -6.268 31.061 1.00 79.94 107 PHE A N 1
ATOM 842 C CA . PHE A 1 107 ? -28.092 -7.473 31.877 1.00 79.94 107 PHE A CA 1
ATOM 843 C C . PHE A 1 107 ? -29.413 -7.942 32.480 1.00 79.94 107 PHE A C 1
ATOM 845 O O . PHE A 1 107 ? -29.644 -9.142 32.524 1.00 79.94 107 PHE A O 1
ATOM 852 N N . MET A 1 108 ? -30.277 -7.023 32.916 1.00 81.25 108 MET A N 1
ATOM 853 C CA . MET A 1 108 ? -31.605 -7.363 33.421 1.00 81.25 108 MET A CA 1
ATOM 854 C C . MET A 1 108 ? -32.470 -7.947 32.306 1.00 81.25 108 MET A C 1
ATOM 856 O O . MET A 1 108 ? -33.015 -9.021 32.485 1.00 81.25 108 MET A O 1
ATOM 860 N N . GLU A 1 109 ? -32.544 -7.287 31.149 1.00 78.81 109 GLU A N 1
ATOM 861 C CA . GLU A 1 109 ? -33.300 -7.745 29.981 1.00 78.81 109 GLU A CA 1
ATOM 862 C C . GLU A 1 109 ? -32.732 -9.043 29.410 1.00 78.81 109 GLU A C 1
ATOM 864 O O . GLU A 1 109 ? -33.484 -9.922 29.027 1.00 78.81 109 GLU A O 1
ATOM 869 N N . PHE A 1 110 ? -31.415 -9.219 29.392 1.00 74.38 110 PHE A N 1
ATOM 870 C CA . PHE A 1 110 ? -30.766 -10.448 28.945 1.00 74.38 110 PHE A CA 1
ATOM 871 C C . PHE A 1 110 ? -31.004 -11.583 29.939 1.00 74.38 110 PHE A C 1
ATOM 873 O O . PHE A 1 110 ? -31.360 -12.683 29.533 1.00 74.38 110 PHE A O 1
ATOM 880 N N . ALA A 1 111 ? -30.888 -11.317 31.242 1.00 76.56 111 ALA A N 1
ATOM 881 C CA . ALA A 1 111 ? -31.203 -12.293 32.276 1.00 76.56 111 ALA A CA 1
ATOM 882 C C . ALA A 1 111 ? -32.688 -12.669 32.256 1.00 76.56 111 ALA A C 1
ATOM 884 O O . ALA A 1 111 ? -32.996 -13.849 32.338 1.0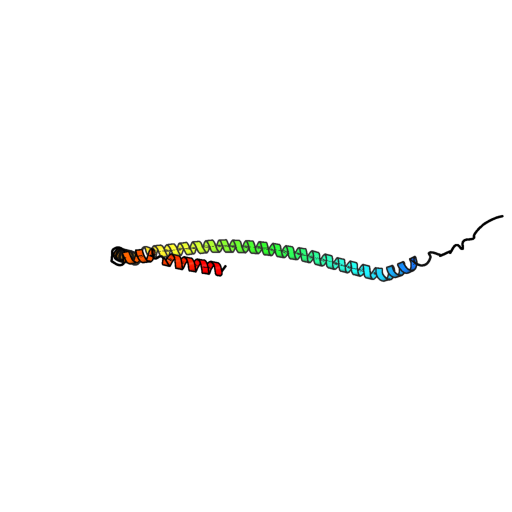0 76.56 111 ALA A O 1
ATOM 885 N N . THR A 1 112 ? -33.611 -11.718 32.087 1.00 72.81 112 THR A N 1
ATOM 886 C CA . THR A 1 112 ? -35.048 -12.016 31.978 1.00 72.81 112 THR A CA 1
ATOM 887 C C . THR A 1 112 ? -35.409 -12.652 30.643 1.00 72.81 112 THR A C 1
ATOM 889 O O . THR A 1 112 ? -36.319 -13.470 30.602 1.00 72.81 112 THR A O 1
ATOM 892 N N . THR A 1 113 ? -34.691 -12.350 29.562 1.00 69.31 113 THR A N 1
ATOM 893 C CA . THR A 1 113 ? -34.892 -13.018 28.271 1.00 69.31 113 THR A CA 1
ATOM 894 C C . THR A 1 113 ? -34.355 -14.443 28.315 1.00 69.31 113 THR A C 1
ATOM 896 O O . THR A 1 113 ? -34.982 -15.305 27.728 1.00 69.31 113 THR A O 1
ATOM 899 N N . ILE A 1 114 ? -33.265 -14.725 29.037 1.00 67.69 114 ILE A N 1
ATOM 900 C CA . ILE A 1 114 ? -32.675 -16.072 29.151 1.00 67.69 114 ILE A CA 1
ATOM 901 C C . ILE A 1 114 ? -33.343 -16.935 30.228 1.00 67.69 114 ILE A C 1
ATOM 903 O O . ILE A 1 114 ? -33.516 -18.130 30.012 1.00 67.69 114 ILE A O 1
ATOM 907 N N . LEU A 1 115 ? -33.716 -16.374 31.382 1.00 68.25 115 LEU A N 1
ATOM 908 C CA . LEU A 1 115 ? -34.457 -17.109 32.420 1.00 68.25 115 LEU A CA 1
ATOM 909 C C . LEU A 1 115 ? -35.965 -17.143 32.150 1.00 68.25 115 LEU A C 1
ATOM 911 O O . LEU A 1 115 ? -36.658 -18.014 32.668 1.00 68.25 115 LEU A O 1
ATOM 915 N N . GLY A 1 116 ? -36.490 -16.188 31.386 1.00 68.00 116 GLY A N 1
ATOM 916 C CA . GLY A 1 116 ? -37.891 -16.159 30.989 1.00 68.00 116 GLY A CA 1
ATOM 917 C C . GLY A 1 116 ? -38.197 -17.106 29.822 1.00 68.00 116 GLY A C 1
ATOM 918 O O . GLY A 1 116 ? -37.309 -17.773 29.289 1.00 68.00 116 GLY A O 1
ATOM 919 N N . PRO A 1 117 ? -39.456 -17.128 29.353 1.00 63.38 117 PRO A N 1
ATOM 920 C CA . PRO A 1 117 ? -39.900 -18.000 28.259 1.00 63.38 117 PRO A CA 1
ATOM 921 C C . PRO A 1 117 ? -39.150 -17.783 26.926 1.00 63.38 117 PRO A C 1
ATOM 923 O O . PRO A 1 117 ? -39.205 -18.640 26.047 1.00 63.38 117 PRO A O 1
ATOM 926 N N . GLY A 1 118 ? -38.414 -16.673 26.775 1.00 60.38 118 GLY A N 1
ATOM 927 C CA . GLY A 1 118 ? -37.568 -16.381 25.613 1.00 60.38 118 GLY A CA 1
ATOM 928 C C . GLY A 1 118 ? -36.210 -17.096 25.597 1.00 60.38 118 GLY A C 1
ATOM 929 O O . GLY A 1 118 ? -35.568 -17.141 24.549 1.00 60.38 118 GLY A O 1
ATOM 930 N N . GLY A 1 119 ? -35.761 -17.690 26.706 1.00 68.12 119 GLY A N 1
ATOM 931 C CA . GLY A 1 119 ? -34.410 -18.254 26.800 1.00 68.12 119 GLY A CA 1
ATOM 932 C C . GLY A 1 119 ? -34.290 -19.555 26.036 1.00 68.12 119 GLY A C 1
ATOM 933 O O . GLY A 1 119 ? -33.325 -19.783 25.309 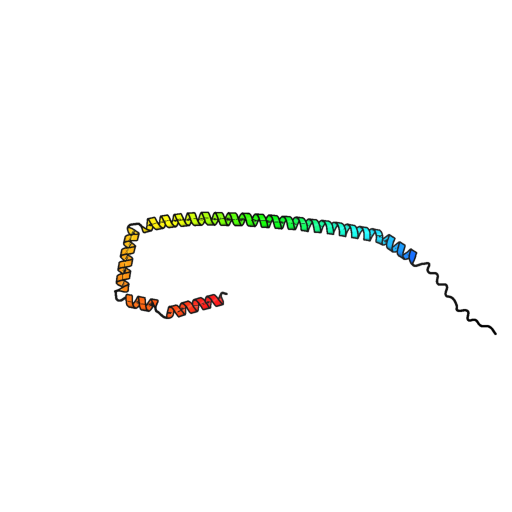1.00 68.12 119 GLY A O 1
ATOM 934 N N . ASN A 1 120 ? -35.355 -20.351 26.108 1.00 69.12 120 ASN A N 1
ATOM 935 C CA . ASN A 1 120 ? -35.516 -21.537 25.286 1.00 69.12 120 ASN A CA 1
ATOM 936 C C . ASN A 1 120 ? -35.587 -21.162 23.793 1.00 69.12 120 ASN A C 1
ATOM 938 O O . ASN A 1 120 ? -34.991 -21.831 22.958 1.00 69.12 120 ASN A O 1
ATOM 942 N N . MET A 1 121 ? -36.232 -20.038 23.457 1.00 68.38 121 MET A N 1
ATOM 943 C CA . MET A 1 121 ? -36.308 -19.525 22.085 1.00 68.38 121 MET A CA 1
ATOM 944 C C . MET A 1 121 ? -34.952 -19.010 21.572 1.00 68.38 121 MET A C 1
ATOM 946 O O . MET A 1 121 ? -34.625 -19.251 20.416 1.00 68.38 121 MET A O 1
ATOM 950 N N . LEU A 1 122 ? -34.127 -18.374 22.412 1.00 70.94 122 LEU A N 1
ATOM 951 C CA . LEU A 1 122 ? -32.760 -17.961 22.059 1.00 70.94 122 LEU A CA 1
ATOM 952 C C . LEU A 1 122 ? -31.824 -19.154 21.851 1.00 70.94 122 LEU A C 1
ATOM 954 O O . LEU A 1 122 ? -31.051 -19.153 20.897 1.00 70.94 122 LEU A O 1
ATOM 958 N N . ILE A 1 123 ? -31.902 -20.175 22.707 1.00 70.12 123 ILE A N 1
ATOM 959 C CA . ILE A 1 123 ? -31.126 -21.412 22.539 1.00 70.12 123 ILE A CA 1
ATOM 960 C C . ILE A 1 123 ? -31.543 -22.105 21.240 1.00 70.12 123 ILE A C 1
ATOM 962 O O . ILE A 1 123 ? -30.680 -22.468 20.447 1.00 70.12 123 ILE A O 1
ATOM 966 N N . VAL A 1 124 ? -32.846 -22.207 20.970 1.00 71.06 124 VAL A N 1
ATOM 967 C CA . VAL A 1 124 ? -33.364 -22.771 19.717 1.00 71.06 124 VAL A CA 1
ATOM 968 C C . VAL A 1 124 ? -32.972 -21.925 18.503 1.00 71.06 124 VAL A C 1
ATOM 970 O O . VAL A 1 124 ? -32.671 -22.507 17.472 1.00 71.06 124 VAL A O 1
ATOM 973 N N . LEU A 1 125 ? -32.915 -20.590 18.606 1.00 73.75 125 LEU A N 1
ATOM 974 C CA . LEU A 1 125 ? -32.481 -19.694 17.525 1.00 73.75 125 LEU A CA 1
ATOM 975 C C . LEU A 1 125 ? -30.971 -19.800 17.252 1.00 73.75 125 LEU A C 1
ATOM 977 O O . LEU A 1 125 ? -30.559 -19.793 16.098 1.00 73.75 125 LEU A O 1
ATOM 981 N N . VAL A 1 126 ? -30.137 -19.888 18.292 1.00 72.94 126 VAL A N 1
ATOM 982 C CA . VAL A 1 126 ? -28.669 -19.995 18.167 1.00 72.94 126 VAL A CA 1
ATOM 983 C C . VAL A 1 126 ? -28.258 -21.382 17.683 1.00 72.94 126 VAL A C 1
ATOM 985 O O . VAL A 1 126 ? -27.434 -21.496 16.781 1.00 72.94 126 VAL A O 1
ATOM 988 N N . PHE A 1 127 ? -28.867 -22.433 18.229 1.00 69.62 127 PHE A N 1
ATOM 989 C CA . PHE A 1 127 ? -28.680 -23.806 17.760 1.00 69.62 127 PHE A CA 1
ATOM 990 C C . PHE A 1 127 ? -29.600 -24.156 16.585 1.00 69.62 127 PHE A C 1
ATOM 992 O O . PHE A 1 127 ? -29.710 -25.324 16.210 1.00 69.62 127 PHE A O 1
ATOM 999 N N . TRP A 1 128 ? -30.246 -23.157 15.973 1.00 77.88 128 TRP A N 1
ATOM 1000 C CA . TRP A 1 128 ? -31.098 -23.386 14.819 1.00 77.88 128 TRP A CA 1
ATOM 1001 C C . TRP A 1 128 ? -30.235 -23.884 13.650 1.00 77.88 128 TRP A C 1
ATOM 1003 O O . TRP A 1 128 ? -29.313 -23.181 13.221 1.00 77.88 128 TRP A O 1
ATOM 1013 N N . PRO A 1 129 ? -30.539 -25.050 13.056 1.00 69.19 129 PRO A N 1
ATOM 1014 C CA . PRO A 1 129 ? -29.725 -25.631 11.985 1.00 69.19 129 PRO A CA 1
ATOM 1015 C C . PRO A 1 129 ? -29.662 -24.751 10.724 1.00 69.19 129 PRO A C 1
ATOM 1017 O O . PRO A 1 129 ? -28.778 -24.910 9.887 1.00 69.19 129 PRO A O 1
ATOM 1020 N N . GLY A 1 130 ? -30.555 -23.770 10.593 1.00 77.50 130 GLY A N 1
ATOM 1021 C CA . GLY A 1 130 ? -30.534 -22.772 9.521 1.00 77.50 130 GLY A CA 1
ATOM 1022 C C . GLY A 1 130 ? -29.279 -21.889 9.476 1.00 77.50 130 GLY A C 1
ATOM 1023 O O . GLY A 1 130 ? -28.959 -21.401 8.396 1.00 77.50 130 GLY A O 1
ATOM 1024 N N . TRP A 1 131 ?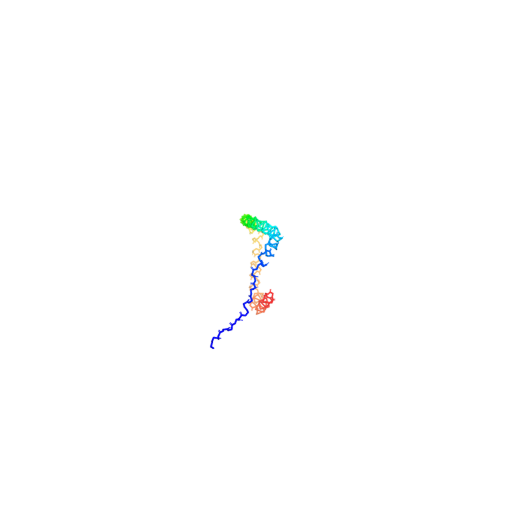 -28.503 -21.745 10.560 1.00 83.00 131 TRP A N 1
ATOM 1025 C CA . TRP A 1 131 ? -27.190 -21.083 10.470 1.00 83.00 131 TRP A CA 1
ATOM 1026 C C . TRP A 1 131 ? -26.221 -21.849 9.571 1.00 83.00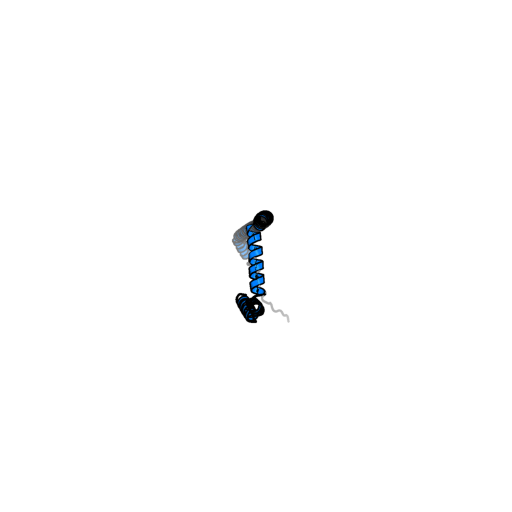 131 TRP A C 1
ATOM 1028 O O . TRP A 1 131 ? -25.461 -21.226 8.836 1.00 83.00 131 TRP A O 1
ATOM 1038 N N . MET A 1 132 ? -26.295 -23.184 9.561 1.00 80.94 132 MET A N 1
ATOM 1039 C CA . MET A 1 132 ? -25.490 -24.014 8.659 1.00 80.94 132 MET A CA 1
ATOM 1040 C C . MET A 1 132 ? -25.905 -23.810 7.199 1.00 80.94 132 MET A C 1
ATOM 1042 O O . MET A 1 132 ? -25.045 -23.776 6.324 1.00 80.94 132 MET A O 1
ATOM 1046 N N . LEU A 1 133 ? -27.201 -23.603 6.933 1.00 82.50 133 LEU A N 1
ATOM 1047 C CA . LEU A 1 133 ? -27.698 -23.245 5.599 1.00 82.50 133 LEU A CA 1
ATOM 1048 C C . LEU A 1 133 ? -27.217 -21.857 5.164 1.00 82.50 133 LEU A C 1
ATOM 1050 O O . LEU A 1 133 ? -26.735 -21.711 4.046 1.00 82.50 133 LEU A O 1
ATOM 1054 N N . ILE A 1 134 ? -27.291 -20.851 6.041 1.00 85.94 134 ILE A N 1
ATOM 1055 C CA . ILE A 1 134 ? -26.806 -19.492 5.746 1.00 85.94 134 ILE A CA 1
ATOM 1056 C C . ILE A 1 134 ? -25.295 -19.508 5.493 1.00 85.94 134 ILE A C 1
ATOM 1058 O O . ILE A 1 134 ? -24.828 -18.902 4.530 1.00 85.94 134 ILE A O 1
ATOM 1062 N N . LEU A 1 135 ? -24.533 -20.235 6.317 1.00 85.75 135 LEU A N 1
ATOM 1063 C CA . LEU A 1 135 ? -23.093 -20.405 6.134 1.00 85.75 135 LEU A CA 1
ATOM 1064 C C . LEU A 1 135 ? -22.786 -21.124 4.813 1.00 85.75 135 LEU A C 1
ATOM 1066 O O . LEU A 1 135 ? -21.887 -20.708 4.089 1.00 85.75 135 LEU A O 1
ATOM 1070 N N . GLY A 1 136 ? -23.559 -22.158 4.470 1.00 86.56 136 GLY A N 1
ATOM 1071 C CA . GLY A 1 136 ? -23.442 -22.888 3.209 1.00 86.56 136 GLY A CA 1
ATOM 1072 C C . GLY A 1 136 ? -23.714 -22.009 1.989 1.00 86.56 136 GLY A C 1
ATOM 1073 O O . GLY A 1 136 ? -22.914 -21.999 1.058 1.00 86.56 136 GLY A O 1
ATOM 1074 N N . VAL A 1 137 ? -24.782 -21.207 2.012 1.00 88.38 137 VAL A N 1
ATOM 1075 C CA . VAL A 1 137 ? -25.098 -20.250 0.937 1.00 88.38 137 VAL A CA 1
ATOM 1076 C C . VAL A 1 137 ? -24.024 -19.170 0.836 1.00 88.38 137 VAL A C 1
ATOM 1078 O O . VAL A 1 137 ? -23.583 -18.851 -0.263 1.00 88.38 137 VAL A O 1
ATOM 1081 N N . LEU A 1 138 ? -23.549 -18.636 1.962 1.00 88.62 138 LEU A N 1
ATOM 1082 C CA . LEU A 1 138 ? -22.484 -17.634 1.979 1.00 88.62 138 LEU A CA 1
ATOM 1083 C C . LEU A 1 138 ? -21.173 -18.188 1.401 1.00 88.62 138 LEU A C 1
ATOM 1085 O O . LEU A 1 138 ? -20.503 -17.507 0.626 1.00 88.62 138 LEU A O 1
ATOM 1089 N N . LEU A 1 139 ? -20.816 -19.427 1.749 1.00 86.56 139 LEU A N 1
ATOM 1090 C CA . LEU A 1 139 ? -19.652 -20.117 1.194 1.00 86.56 139 LEU A CA 1
ATOM 1091 C C . LEU A 1 139 ? -19.823 -20.408 -0.300 1.00 86.56 139 LEU A C 1
ATOM 1093 O O . LEU A 1 139 ? -18.875 -20.225 -1.060 1.00 86.56 139 LEU A O 1
ATOM 1097 N N . PHE A 1 140 ? -21.022 -20.796 -0.730 1.00 88.44 140 PHE A N 1
ATOM 1098 C CA . PHE A 1 140 ? -21.337 -21.044 -2.134 1.00 88.44 140 PHE A CA 1
ATOM 1099 C C . PHE A 1 140 ? -21.262 -19.764 -2.978 1.00 88.44 140 PHE A C 1
ATOM 1101 O O . PHE A 1 140 ? -20.607 -19.743 -4.017 1.00 88.44 140 PHE A O 1
ATOM 1108 N N . VAL A 1 141 ? -21.844 -18.663 -2.495 1.00 90.62 141 VAL A N 1
ATOM 1109 C CA . VAL A 1 141 ? -21.731 -17.339 -3.129 1.00 90.62 141 VAL A CA 1
ATOM 1110 C C . VAL A 1 141 ? -20.274 -16.887 -3.177 1.00 90.62 141 VAL A C 1
ATOM 1112 O O . VAL A 1 141 ? -19.826 -16.379 -4.199 1.00 90.62 141 VAL A O 1
ATOM 1115 N N . ARG A 1 142 ? -19.505 -17.113 -2.107 1.00 84.31 142 ARG A N 1
ATOM 1116 C CA . ARG A 1 142 ? -18.071 -16.801 -2.083 1.00 84.31 142 ARG A CA 1
ATOM 1117 C C . ARG A 1 142 ? -17.262 -17.647 -3.071 1.00 84.31 142 ARG A C 1
ATOM 1119 O O . ARG A 1 142 ? -16.289 -17.135 -3.607 1.00 84.31 142 ARG A O 1
ATOM 1126 N N . MET A 1 143 ? -17.644 -18.902 -3.311 1.00 84.62 143 MET A N 1
ATOM 1127 C CA . MET A 1 143 ? -17.029 -19.745 -4.342 1.00 84.62 143 MET A CA 1
ATOM 1128 C C . MET A 1 143 ? -17.373 -19.288 -5.763 1.00 84.62 143 MET A C 1
ATOM 1130 O O . MET A 1 143 ? -16.519 -19.374 -6.632 1.00 84.62 143 MET A O 1
ATOM 1134 N N . LEU A 1 144 ? -18.594 -18.801 -6.001 1.00 83.06 144 LEU A N 1
ATOM 1135 C CA . LEU A 1 144 ? -19.013 -18.284 -7.311 1.00 83.06 144 LEU A CA 1
ATOM 1136 C C . LEU A 1 144 ? -18.486 -16.875 -7.614 1.00 83.06 144 LEU A C 1
ATOM 1138 O O . LEU A 1 144 ? -18.389 -16.496 -8.775 1.00 83.06 144 LEU A O 1
ATOM 1142 N N . ALA A 1 145 ? -18.187 -16.091 -6.578 1.00 76.94 145 ALA A N 1
ATOM 1143 C CA . ALA A 1 145 ? -17.581 -14.766 -6.692 1.00 76.94 145 ALA A CA 1
ATOM 1144 C C . ALA A 1 145 ? -16.037 -14.804 -6.728 1.00 76.94 145 ALA A C 1
ATOM 1146 O O . ALA A 1 145 ? -15.412 -13.743 -6.660 1.00 76.94 145 ALA A O 1
ATOM 1147 N N . GLY A 1 146 ? -15.446 -16.006 -6.770 1.00 50.53 146 GLY A N 1
ATOM 1148 C CA . GLY A 1 146 ? -14.016 -16.252 -6.969 1.00 50.53 146 GLY A CA 1
ATOM 1149 C C . GLY A 1 146 ? -13.671 -16.438 -8.436 1.00 50.53 146 GLY A C 1
ATOM 1150 O O . GLY A 1 146 ? -14.407 -17.185 -9.115 1.00 50.53 146 GLY A O 1
#